Protein AF-A0A060C1G7-F1 (afdb_monomer_lite)

Structure (mmCIF, N/CA/C/O backbone):
data_AF-A0A060C1G7-F1
#
_entry.id   AF-A0A060C1G7-F1
#
loop_
_atom_site.group_PDB
_atom_site.id
_atom_site.type_symbol
_atom_site.label_atom_id
_atom_site.label_alt_id
_atom_site.label_comp_id
_atom_site.label_asym_id
_atom_site.label_entity_id
_atom_site.label_seq_id
_atom_site.pdbx_PDB_ins_code
_atom_site.Cartn_x
_atom_site.Cartn_y
_atom_site.Cartn_z
_atom_site.occupancy
_atom_site.B_iso_or_equiv
_atom_site.auth_seq_id
_atom_site.auth_comp_id
_atom_site.auth_asym_id
_atom_site.auth_atom_id
_atom_site.pdbx_PDB_model_num
ATOM 1 N N . MET A 1 1 ? 1.533 2.841 6.190 1.00 76.62 1 MET A N 1
ATOM 2 C CA . MET A 1 1 ? 0.742 1.804 6.894 1.00 76.62 1 MET A CA 1
ATOM 3 C C . MET A 1 1 ? -0.123 2.363 8.056 1.00 76.62 1 MET A C 1
ATOM 5 O O . MET A 1 1 ? -0.210 1.761 9.119 1.00 76.62 1 MET A O 1
ATOM 9 N N . HIS A 1 2 ? -0.808 3.507 7.895 1.00 93.19 2 HIS A N 1
ATOM 10 C CA . HIS A 1 2 ? -1.519 4.151 9.023 1.00 93.19 2 HIS A CA 1
ATOM 11 C C . HIS A 1 2 ? -2.882 3.528 9.370 1.00 93.19 2 HIS A C 1
ATOM 13 O O . HIS A 1 2 ? -3.289 3.560 10.529 1.00 93.19 2 HIS A O 1
ATOM 19 N N . LEU A 1 3 ? -3.572 2.930 8.392 1.00 95.75 3 LEU A N 1
ATOM 20 C CA . LEU A 1 3 ? -4.862 2.263 8.613 1.00 95.75 3 LEU A CA 1
ATOM 21 C C . LEU A 1 3 ? -4.712 1.059 9.552 1.00 95.75 3 LEU A C 1
ATOM 23 O O . LEU A 1 3 ? -5.434 0.944 10.542 1.00 95.75 3 LEU A O 1
ATOM 27 N N . TRP A 1 4 ? -3.725 0.198 9.283 1.00 96.00 4 TRP A N 1
ATOM 28 C CA . TRP A 1 4 ? -3.396 -0.921 10.164 1.00 96.00 4 TRP A CA 1
ATOM 29 C C . TRP A 1 4 ? -2.961 -0.448 11.550 1.00 96.00 4 TRP A C 1
ATOM 31 O O . TRP A 1 4 ? -3.453 -0.965 12.549 1.00 96.00 4 TRP A O 1
ATOM 41 N N . GLN A 1 5 ? -2.091 0.566 11.626 1.00 96.94 5 GLN A N 1
ATOM 42 C CA . GLN A 1 5 ? -1.641 1.124 12.904 1.00 96.94 5 GLN A CA 1
ATOM 43 C C . GLN A 1 5 ? -2.816 1.588 13.765 1.00 96.94 5 GLN A C 1
ATOM 45 O O . GLN A 1 5 ? -2.860 1.250 14.945 1.00 96.94 5 GLN A O 1
ATOM 50 N N . HIS A 1 6 ? -3.793 2.298 13.188 1.00 97.25 6 HIS A N 1
ATOM 51 C CA . HIS A 1 6 ? -4.982 2.718 13.926 1.00 97.25 6 HIS A CA 1
ATOM 52 C C . HIS A 1 6 ? -5.662 1.521 14.599 1.00 97.25 6 HIS A C 1
ATOM 54 O O . HIS A 1 6 ? -5.809 1.517 15.818 1.00 97.25 6 HIS A O 1
ATOM 60 N N . TYR A 1 7 ? -5.982 0.469 13.840 1.00 97.62 7 TYR A N 1
ATOM 61 C CA . TYR A 1 7 ? -6.552 -0.752 14.412 1.00 97.62 7 TYR A CA 1
ATOM 62 C C . TYR A 1 7 ? -5.619 -1.415 15.438 1.00 97.62 7 TYR A C 1
ATOM 64 O O . TYR A 1 7 ? -6.066 -1.844 16.500 1.00 97.62 7 TYR A O 1
ATOM 72 N N . ALA A 1 8 ? -4.316 -1.489 15.165 1.00 97.25 8 ALA A N 1
ATOM 73 C CA . ALA A 1 8 ? -3.357 -2.140 16.048 1.00 97.25 8 ALA A CA 1
ATOM 74 C C . ALA A 1 8 ? -3.311 -1.491 17.442 1.00 97.25 8 ALA A C 1
ATOM 76 O O . ALA A 1 8 ? -3.151 -2.221 18.426 1.00 97.25 8 ALA A O 1
ATOM 77 N N . TYR A 1 9 ? -3.499 -0.170 17.527 1.00 97.81 9 TYR A N 1
ATOM 78 C CA . TYR A 1 9 ? -3.525 0.580 18.784 1.00 97.81 9 TYR A CA 1
ATOM 79 C C . TYR A 1 9 ? -4.915 0.679 19.426 1.00 97.81 9 TYR A C 1
ATOM 81 O O . TYR A 1 9 ? -4.997 0.691 20.651 1.00 97.81 9 TYR A O 1
ATOM 89 N N . THR A 1 10 ? -6.001 0.736 18.647 1.00 98.12 10 THR A N 1
ATOM 90 C CA . THR A 1 10 ? -7.366 0.894 19.192 1.00 98.12 10 THR A CA 1
ATOM 91 C C . THR A 1 10 ? -8.096 -0.424 19.426 1.00 98.12 10 THR A C 1
ATOM 93 O O . THR A 1 10 ? -9.007 -0.475 20.247 1.00 98.12 10 THR A O 1
ATOM 96 N N . LYS A 1 11 ? -7.707 -1.485 18.710 1.00 97.88 11 LYS A N 1
ATOM 97 C CA . LYS A 1 11 ? -8.427 -2.767 18.615 1.00 97.88 11 LYS A CA 1
ATOM 98 C C . LYS A 1 11 ? -9.888 -2.613 18.169 1.00 97.88 11 LYS A C 1
ATOM 100 O O . LYS A 1 11 ? -10.738 -3.421 18.529 1.00 97.88 11 LYS A O 1
ATOM 105 N N . ASP A 1 12 ? -10.190 -1.579 17.381 1.00 98.38 12 ASP A N 1
ATOM 106 C CA . ASP A 1 12 ? -11.534 -1.355 16.846 1.00 98.38 12 ASP A CA 1
ATOM 107 C C . ASP A 1 12 ? -11.821 -2.279 15.647 1.00 98.38 12 ASP A C 1
ATOM 109 O O . ASP A 1 12 ? -11.497 -1.985 14.491 1.00 98.38 12 ASP A O 1
ATOM 113 N N . ASP A 1 13 ? -12.469 -3.410 15.928 1.00 98.31 13 ASP A N 1
ATOM 114 C CA . ASP A 1 13 ? -12.886 -4.390 14.921 1.00 98.31 13 ASP A CA 1
ATOM 115 C C . ASP A 1 13 ? -13.865 -3.824 13.883 1.00 98.31 13 ASP A C 1
ATOM 117 O O . ASP A 1 13 ? -13.889 -4.279 12.734 1.00 98.31 13 ASP A O 1
ATOM 121 N N . ALA A 1 14 ? -14.711 -2.863 14.268 1.00 98.50 14 ALA A N 1
ATOM 122 C CA . ALA A 1 14 ? -15.681 -2.275 13.354 1.00 98.50 14 ALA A CA 1
ATOM 123 C C . ALA A 1 14 ? -14.971 -1.381 12.333 1.00 98.50 14 ALA A C 1
ATOM 125 O O . ALA A 1 14 ? -15.261 -1.482 11.137 1.00 98.50 14 ALA A O 1
ATOM 126 N N . TYR A 1 15 ? -14.011 -0.573 12.786 1.00 98.31 15 TYR A N 1
ATOM 127 C CA . TYR A 1 15 ? -13.130 0.205 11.920 1.00 98.31 15 TYR A CA 1
ATOM 128 C C . TYR A 1 15 ? -12.324 -0.693 10.977 1.00 98.31 15 TYR A C 1
ATOM 130 O O . TYR A 1 15 ? -12.280 -0.431 9.770 1.00 98.31 15 TYR A O 1
ATOM 138 N N . LEU A 1 16 ? -11.737 -1.782 11.493 1.00 98.31 16 LEU A N 1
ATOM 139 C CA . LEU A 1 16 ? -10.978 -2.715 10.663 1.00 98.31 16 LEU A CA 1
ATOM 140 C C . LEU A 1 16 ? -11.841 -3.270 9.528 1.00 98.31 16 LEU A C 1
ATOM 142 O O . LEU A 1 16 ? -11.458 -3.180 8.364 1.00 98.31 16 LEU A O 1
ATOM 146 N N . LYS A 1 17 ? -13.020 -3.809 9.855 1.00 98.31 17 LYS A N 1
ATOM 147 C CA . LYS A 1 17 ? -13.889 -4.487 8.883 1.00 98.31 17 LYS A CA 1
ATOM 148 C C . LYS A 1 17 ? -14.514 -3.533 7.869 1.00 98.31 17 LYS A C 1
ATOM 150 O O . LYS A 1 17 ? -14.648 -3.897 6.706 1.00 98.31 17 LYS A O 1
ATOM 155 N N . LYS A 1 18 ? -14.942 -2.346 8.308 1.00 98.19 18 LYS A N 1
ATOM 156 C CA . LYS A 1 18 ? -15.713 -1.417 7.467 1.00 98.19 18 LYS A CA 1
ATOM 157 C C . LYS A 1 18 ? -14.843 -0.435 6.691 1.00 98.19 18 LYS A C 1
ATOM 159 O O . LYS A 1 18 ? -15.283 0.035 5.647 1.00 98.19 18 LYS A O 1
ATOM 164 N N . THR A 1 19 ? -13.643 -0.137 7.187 1.00 97.25 19 THR A N 1
ATOM 165 C CA . THR A 1 19 ? -12.820 0.957 6.659 1.00 97.25 19 THR A CA 1
ATOM 166 C C . THR A 1 19 ? -11.424 0.491 6.276 1.00 97.25 19 THR A C 1
ATOM 168 O O . THR A 1 19 ? -11.064 0.570 5.105 1.00 97.25 19 THR A O 1
ATOM 171 N N . ALA A 1 20 ? -10.624 -0.003 7.228 1.00 97.44 20 ALA A N 1
ATOM 172 C CA . ALA A 1 20 ? -9.209 -0.264 6.961 1.00 97.44 20 ALA A CA 1
ATOM 173 C C . ALA A 1 20 ? -8.992 -1.445 6.006 1.00 97.44 20 ALA A C 1
ATOM 175 O O . ALA A 1 20 ? -8.258 -1.311 5.031 1.00 97.44 20 ALA A O 1
ATOM 176 N N . PHE A 1 21 ? -9.633 -2.589 6.261 1.00 97.44 21 PHE A N 1
ATOM 177 C CA . PHE A 1 21 ? -9.408 -3.808 5.486 1.00 97.44 21 PHE A CA 1
ATOM 178 C C . PHE A 1 21 ? -9.811 -3.674 4.009 1.00 97.44 21 PHE A C 1
ATOM 180 O O . PHE A 1 21 ? -8.990 -4.033 3.169 1.00 97.44 21 PHE A O 1
ATOM 187 N N . PRO A 1 22 ? -10.987 -3.120 3.643 1.00 98.06 22 PRO A N 1
ATOM 188 C CA . PRO A 1 22 ? -11.334 -2.929 2.233 1.00 98.06 22 PRO A CA 1
ATOM 189 C C . PRO A 1 22 ? -10.316 -2.071 1.469 1.00 98.06 22 PRO A C 1
ATOM 191 O O . PRO A 1 22 ? -9.973 -2.393 0.334 1.00 98.06 22 PRO A O 1
ATOM 194 N N . VAL A 1 23 ? -9.797 -1.012 2.100 1.00 97.12 23 VAL A N 1
ATOM 195 C CA . VAL A 1 23 ? -8.812 -0.115 1.477 1.00 97.12 23 VAL A CA 1
ATOM 196 C C . VAL A 1 23 ? -7.452 -0.798 1.333 1.00 97.12 23 VAL A C 1
ATOM 198 O O . VAL A 1 23 ? -6.871 -0.757 0.252 1.00 97.12 23 VAL A O 1
ATOM 201 N N . MET A 1 24 ? -6.954 -1.456 2.386 1.00 97.06 24 MET A N 1
ATOM 202 C CA . MET A 1 24 ? -5.680 -2.189 2.323 1.00 97.06 24 MET A CA 1
ATOM 203 C C . MET A 1 24 ? -5.748 -3.322 1.298 1.00 97.06 24 MET A C 1
ATOM 205 O O . MET A 1 24 ? -4.858 -3.438 0.465 1.00 97.06 24 MET A O 1
ATOM 209 N N . LYS A 1 25 ? -6.854 -4.078 1.273 1.00 97.25 25 LYS A N 1
ATOM 210 C CA . LYS A 1 25 ? -7.090 -5.128 0.279 1.00 97.25 25 LYS A CA 1
ATOM 211 C C . LYS A 1 25 ? -7.019 -4.583 -1.150 1.00 97.25 25 LYS A C 1
ATOM 213 O O . LYS A 1 25 ? -6.322 -5.162 -1.973 1.00 97.25 25 LYS A O 1
ATOM 218 N N . SER A 1 26 ? -7.696 -3.470 -1.431 1.00 97.38 26 SER A N 1
ATOM 219 C CA . SER A 1 26 ? -7.662 -2.854 -2.762 1.00 97.38 26 SER A CA 1
ATOM 220 C C . SER A 1 26 ? -6.255 -2.382 -3.149 1.00 97.38 26 SER A C 1
ATOM 222 O O . SER A 1 26 ? -5.879 -2.497 -4.313 1.00 97.38 26 SER A O 1
ATOM 224 N N . ALA A 1 27 ? -5.458 -1.896 -2.191 1.00 96.56 27 ALA A N 1
ATOM 225 C CA . ALA A 1 27 ? -4.060 -1.548 -2.434 1.00 96.56 27 ALA A CA 1
ATOM 226 C C . ALA A 1 27 ? -3.205 -2.790 -2.748 1.00 96.56 27 ALA A C 1
ATOM 228 O O . ALA A 1 27 ? -2.403 -2.743 -3.677 1.00 96.56 27 ALA A O 1
ATOM 229 N N . CYS A 1 28 ? -3.399 -3.905 -2.031 1.00 96.56 28 CYS A N 1
ATOM 230 C CA . CYS A 1 28 ? -2.737 -5.174 -2.348 1.00 96.56 28 CYS A CA 1
ATOM 231 C C . CYS A 1 28 ? -3.112 -5.667 -3.753 1.00 96.56 28 CYS A C 1
ATOM 233 O O . CYS A 1 28 ? -2.231 -6.050 -4.513 1.00 96.56 28 CYS A O 1
ATOM 235 N N . GLU A 1 29 ? -4.402 -5.643 -4.106 1.00 97.62 29 GLU A N 1
ATOM 236 C CA . GLU A 1 29 ? -4.891 -6.057 -5.431 1.00 97.62 29 GLU A CA 1
ATOM 237 C C . GLU A 1 29 ? -4.246 -5.221 -6.547 1.00 97.62 29 GLU A C 1
ATOM 239 O O . GLU A 1 29 ? -3.697 -5.785 -7.489 1.00 97.62 29 GLU A O 1
ATOM 244 N N . PHE A 1 30 ? -4.194 -3.893 -6.388 1.00 96.69 30 PHE A N 1
ATOM 245 C CA . PHE A 1 30 ? -3.496 -3.009 -7.326 1.00 96.69 30 PHE A CA 1
ATOM 246 C C . PHE A 1 30 ? -2.020 -3.390 -7.510 1.00 96.69 30 PHE A C 1
ATOM 248 O O . PHE A 1 30 ? -1.515 -3.406 -8.633 1.00 96.69 30 PHE A O 1
ATOM 255 N N . TRP A 1 31 ? -1.313 -3.699 -6.419 1.00 96.50 31 TRP A N 1
ATOM 256 C CA . TRP A 1 31 ? 0.092 -4.084 -6.513 1.00 96.50 31 TRP A CA 1
ATOM 257 C C . TRP A 1 31 ? 0.280 -5.461 -7.134 1.00 96.50 31 TRP A C 1
ATOM 259 O O . TRP A 1 31 ? 1.200 -5.616 -7.928 1.00 96.50 31 TRP A O 1
ATOM 269 N N . PHE A 1 32 ? -0.585 -6.437 -6.860 1.00 96.00 32 PHE A N 1
ATOM 270 C CA . PHE A 1 32 ? -0.520 -7.729 -7.546 1.00 96.00 32 PHE A CA 1
ATOM 271 C C . PHE A 1 32 ? -0.694 -7.597 -9.062 1.00 96.00 32 PHE A C 1
ATOM 273 O O . PHE A 1 32 ? 0.005 -8.288 -9.797 1.00 96.00 32 PHE A O 1
ATOM 280 N N . ASP A 1 33 ? -1.544 -6.678 -9.524 1.00 96.69 33 ASP A N 1
ATOM 281 C CA . ASP A 1 33 ? -1.713 -6.401 -10.955 1.00 96.69 33 ASP A CA 1
ATOM 282 C C . ASP A 1 33 ? -0.503 -5.670 -11.571 1.00 96.69 33 ASP A C 1
ATOM 284 O O . ASP A 1 33 ? -0.280 -5.737 -12.782 1.00 96.69 33 ASP A O 1
ATOM 288 N N . ARG A 1 34 ? 0.278 -4.948 -10.755 1.00 96.06 34 ARG A N 1
ATOM 289 C CA . ARG A 1 34 ? 1.411 -4.124 -11.206 1.00 96.06 34 ARG A CA 1
ATOM 290 C C . ARG A 1 34 ? 2.768 -4.822 -11.106 1.00 96.06 34 ARG A C 1
ATOM 292 O O . ARG A 1 34 ? 3.646 -4.534 -11.918 1.00 96.06 34 ARG A O 1
ATOM 299 N N . LEU A 1 35 ? 2.977 -5.657 -10.092 1.00 96.94 35 LEU A N 1
ATOM 300 C CA . LEU A 1 35 ? 4.249 -6.332 -9.841 1.00 96.94 35 LEU A CA 1
ATOM 301 C C . LEU A 1 35 ? 4.634 -7.216 -11.033 1.00 96.94 35 LEU A C 1
ATOM 303 O O . LEU A 1 35 ? 3.787 -7.859 -11.650 1.00 96.94 35 LEU A O 1
ATOM 307 N N . LYS A 1 36 ? 5.933 -7.283 -11.330 1.00 96.38 36 LYS A N 1
ATOM 308 C CA . LYS A 1 36 ? 6.478 -8.195 -12.345 1.00 96.38 36 LYS A CA 1
ATOM 309 C C . LYS A 1 36 ? 7.490 -9.149 -11.735 1.00 96.38 36 LYS A C 1
ATOM 311 O O . LYS A 1 36 ? 8.106 -8.826 -10.726 1.00 96.38 36 LYS A O 1
ATOM 316 N N . GLU A 1 37 ? 7.697 -10.294 -12.368 1.00 97.00 37 GLU A N 1
ATOM 317 C CA . GLU A 1 37 ? 8.768 -11.212 -11.986 1.00 97.00 37 GLU A CA 1
ATOM 318 C C . GLU A 1 37 ? 10.126 -10.724 -12.509 1.00 97.00 37 GLU A C 1
ATOM 320 O O . GLU A 1 37 ? 10.245 -10.243 -13.640 1.00 97.00 37 GLU A O 1
ATOM 325 N N . ASP A 1 38 ? 11.157 -10.844 -11.675 1.00 94.38 38 ASP A N 1
ATOM 326 C CA . ASP A 1 38 ? 12.548 -10.685 -12.081 1.00 94.38 38 ASP A CA 1
ATOM 327 C C . ASP A 1 38 ? 13.128 -11.990 -12.659 1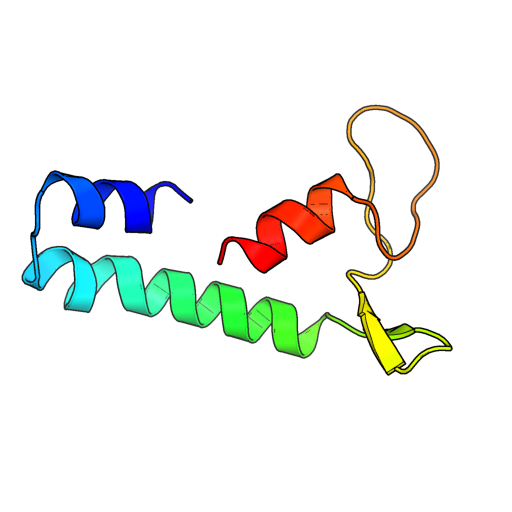.00 94.38 38 ASP A C 1
ATOM 329 O O . ASP A 1 38 ? 12.459 -13.017 -12.771 1.00 94.38 38 ASP A O 1
ATOM 333 N N . LYS A 1 39 ? 14.412 -11.960 -13.029 1.00 94.12 39 LYS A N 1
ATOM 334 C CA . LYS A 1 39 ? 15.122 -13.119 -13.596 1.00 94.12 39 LYS A CA 1
ATOM 335 C C . LYS A 1 39 ? 15.195 -14.336 -12.659 1.00 94.12 39 LYS A C 1
ATOM 337 O O . LYS A 1 39 ? 15.466 -15.435 -13.134 1.00 94.12 39 LYS A O 1
ATOM 342 N N . ASP A 1 40 ? 15.009 -14.130 -11.358 1.00 94.88 40 ASP A N 1
ATOM 343 C CA . ASP A 1 40 ? 15.067 -15.157 -10.320 1.00 94.88 40 ASP A CA 1
ATOM 344 C C . ASP A 1 40 ? 13.646 -15.565 -9.855 1.00 94.88 40 ASP A C 1
ATOM 346 O O . ASP A 1 40 ? 13.505 -16.369 -8.933 1.00 94.88 40 ASP A O 1
ATOM 350 N N . GLY A 1 41 ? 12.590 -15.046 -10.503 1.00 94.00 41 GLY A N 1
ATOM 351 C CA . GLY A 1 41 ? 11.184 -15.336 -10.202 1.00 94.00 41 GLY A CA 1
ATOM 352 C C . GLY A 1 41 ? 10.618 -14.554 -9.012 1.00 94.00 41 GLY A C 1
ATOM 353 O O . GLY A 1 41 ? 9.557 -14.900 -8.494 1.00 94.00 41 GLY A O 1
ATOM 354 N N . LYS A 1 42 ? 11.311 -13.515 -8.531 1.00 94.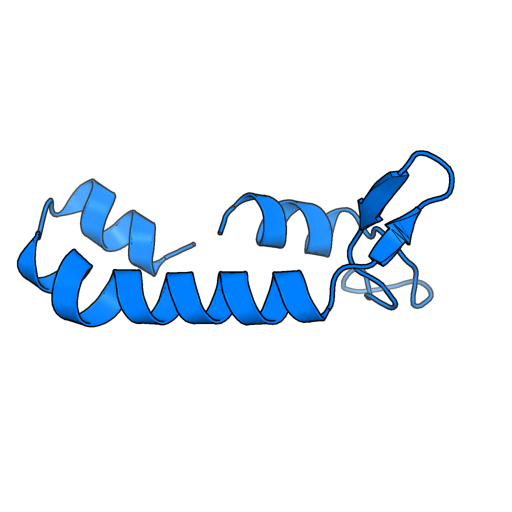56 42 LYS A N 1
ATOM 355 C CA . LYS A 1 42 ? 10.826 -12.667 -7.438 1.00 94.56 42 LYS A CA 1
ATOM 356 C C . LYS A 1 42 ? 9.924 -11.563 -7.984 1.00 94.56 42 LYS A C 1
ATOM 358 O O . LYS A 1 42 ? 10.266 -10.913 -8.966 1.00 94.56 42 LYS A O 1
ATOM 363 N N . LEU A 1 43 ? 8.815 -11.287 -7.297 1.00 96.56 43 LEU A N 1
ATOM 364 C CA . LEU A 1 43 ? 7.976 -10.130 -7.605 1.00 96.56 43 LEU A CA 1
ATOM 365 C C . LEU A 1 43 ? 8.682 -8.822 -7.225 1.00 96.56 43 LEU A C 1
ATOM 367 O O . LEU A 1 43 ? 9.105 -8.635 -6.078 1.00 96.56 43 LEU A O 1
ATOM 371 N N . ILE A 1 44 ? 8.798 -7.916 -8.193 1.00 96.69 44 ILE A N 1
ATOM 372 C CA . ILE A 1 44 ? 9.403 -6.600 -8.032 1.00 96.69 44 ILE A CA 1
ATOM 373 C C . ILE A 1 44 ? 8.516 -5.478 -8.570 1.00 96.69 44 ILE A C 1
ATOM 375 O O . ILE A 1 44 ? 7.819 -5.643 -9.571 1.00 96.69 44 ILE A O 1
ATOM 379 N N . ALA A 1 45 ? 8.558 -4.330 -7.890 1.00 96.31 45 ALA A N 1
ATOM 380 C CA . ALA A 1 45 ? 7.883 -3.108 -8.319 1.00 96.31 45 ALA A CA 1
ATOM 381 C C . ALA A 1 45 ? 8.567 -2.558 -9.580 1.00 96.31 45 ALA A C 1
ATOM 383 O O . ALA A 1 45 ? 9.759 -2.256 -9.511 1.00 96.31 45 ALA A O 1
ATOM 384 N N . PRO A 1 46 ? 7.887 -2.485 -10.734 1.00 95.38 46 PRO A N 1
ATOM 385 C CA . PRO A 1 46 ? 8.530 -2.061 -11.969 1.00 95.38 46 PRO A CA 1
ATOM 386 C C . PRO A 1 46 ? 8.479 -0.550 -12.151 1.00 95.38 46 PRO A C 1
ATOM 388 O O . PRO A 1 46 ? 7.469 0.050 -11.813 1.00 95.38 46 PRO A O 1
ATOM 391 N N . ASP A 1 47 ? 9.488 0.037 -12.794 1.00 93.31 47 ASP A N 1
ATOM 392 C CA . ASP A 1 47 ? 9.479 1.458 -13.186 1.00 93.31 47 ASP A CA 1
ATOM 393 C C . ASP A 1 47 ? 9.100 2.392 -12.019 1.00 93.31 47 ASP A C 1
ATOM 395 O O . ASP A 1 47 ? 8.129 3.148 -12.072 1.00 93.31 47 ASP A O 1
ATOM 399 N N . GLU A 1 48 ? 9.828 2.262 -10.912 1.00 93.38 48 GLU A N 1
ATOM 400 C CA . GLU A 1 48 ? 9.650 3.070 -9.710 1.00 93.38 48 GLU A CA 1
ATOM 401 C C . GLU A 1 48 ? 10.803 4.063 -9.568 1.00 93.38 48 GLU A C 1
ATOM 403 O O . GLU A 1 48 ? 11.901 3.865 -10.087 1.00 93.38 48 GLU A O 1
ATOM 408 N N . TRP A 1 49 ? 10.571 5.136 -8.821 1.00 93.00 49 TRP A N 1
ATOM 409 C CA . TRP A 1 49 ? 11.590 6.139 -8.543 1.00 93.00 49 TRP A CA 1
ATOM 410 C C . TRP A 1 49 ? 11.913 6.161 -7.058 1.00 93.00 49 TRP A C 1
ATOM 412 O O . TRP A 1 49 ? 11.005 6.162 -6.228 1.00 93.00 49 TRP A O 1
ATOM 422 N N . SER A 1 50 ? 13.202 6.190 -6.717 1.00 89.62 50 SER A N 1
ATOM 423 C CA . SER A 1 50 ? 13.639 6.433 -5.343 1.00 89.62 50 SER A CA 1
ATOM 424 C C . SER A 1 50 ? 13.636 7.938 -5.093 1.00 89.62 50 SER A C 1
ATOM 426 O O . SER A 1 50 ? 14.482 8.636 -5.658 1.00 89.62 50 SER A O 1
ATOM 428 N N . PRO A 1 51 ? 12.752 8.471 -4.234 1.00 85.25 51 PRO A N 1
ATOM 429 C CA . PRO A 1 51 ? 12.837 9.878 -3.881 1.00 85.25 51 PRO A CA 1
ATOM 430 C C . PRO A 1 51 ? 14.206 10.161 -3.234 1.00 85.25 51 PRO A C 1
ATOM 432 O O . PRO A 1 51 ? 14.659 9.392 -2.388 1.00 85.25 51 PRO A O 1
ATOM 435 N N . GLU A 1 52 ? 14.941 11.212 -3.595 1.00 78.62 52 GLU A N 1
ATOM 436 C CA . GLU A 1 52 ? 14.616 12.332 -4.500 1.00 78.62 52 GLU A CA 1
ATOM 437 C C . GLU A 1 52 ? 15.554 12.421 -5.722 1.00 78.62 52 GLU A C 1
ATOM 439 O O . GLU A 1 52 ? 15.707 13.483 -6.328 1.00 78.62 52 GLU A O 1
ATOM 444 N N . HIS A 1 53 ? 16.232 11.332 -6.086 1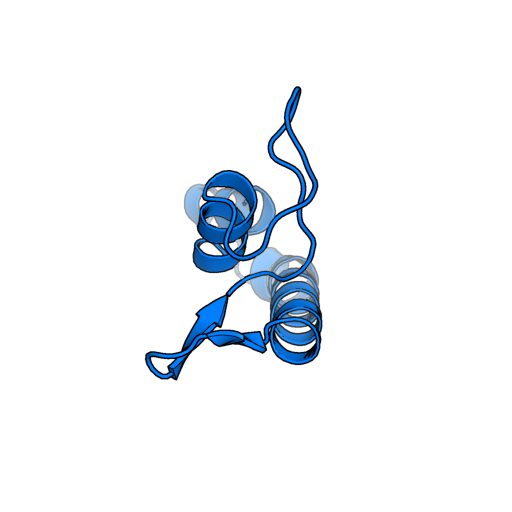.00 80.00 53 HIS A N 1
ATOM 445 C CA . HIS A 1 53 ? 17.214 11.351 -7.166 1.00 80.00 53 HIS A CA 1
ATOM 446 C C . HIS A 1 53 ? 17.409 9.979 -7.809 1.00 80.00 53 HIS A C 1
ATOM 448 O O . HIS A 1 53 ? 17.207 8.941 -7.189 1.00 80.00 53 HIS A O 1
ATOM 454 N N . GLY A 1 54 ? 17.914 9.994 -9.041 1.00 82.12 54 GLY A N 1
ATOM 455 C CA . GLY A 1 54 ? 18.236 8.787 -9.795 1.00 82.12 54 GLY A CA 1
ATOM 456 C C . GLY A 1 54 ? 17.234 8.490 -10.909 1.00 82.12 54 GLY A C 1
ATOM 457 O O . GLY A 1 54 ? 16.254 9.225 -11.077 1.00 82.12 54 GLY A O 1
ATOM 458 N N . PRO A 1 55 ? 17.535 7.470 -11.725 1.00 87.69 55 PRO A N 1
ATOM 459 C CA . PRO A 1 55 ? 16.655 7.024 -12.792 1.00 87.69 55 PRO A CA 1
ATOM 460 C C . PRO A 1 55 ? 15.420 6.305 -12.235 1.00 87.69 55 PRO A C 1
ATOM 462 O O . PRO A 1 55 ? 15.322 6.013 -11.044 1.00 87.69 55 PRO A O 1
ATOM 465 N N . TRP A 1 56 ? 14.468 6.037 -13.122 1.00 90.88 56 TRP A N 1
ATOM 466 C CA . TRP A 1 56 ? 13.389 5.097 -12.852 1.00 90.88 56 TRP A CA 1
ATOM 467 C C . TRP A 1 56 ? 13.932 3.683 -13.033 1.00 90.88 56 TRP A C 1
ATOM 469 O O . TRP A 1 56 ? 14.589 3.394 -14.037 1.00 90.88 56 TRP A O 1
ATOM 479 N N . GLU A 1 57 ? 13.718 2.832 -12.040 1.00 93.00 57 GLU A N 1
ATOM 480 C CA . GLU A 1 57 ? 14.318 1.506 -11.964 1.00 93.00 57 GLU A CA 1
ATOM 481 C C . GLU A 1 57 ? 13.305 0.486 -11.452 1.00 93.00 57 GLU A C 1
ATOM 483 O O . GLU A 1 57 ? 12.339 0.803 -10.756 1.00 93.00 57 GLU A O 1
ATOM 488 N N . ASP A 1 58 ? 13.546 -0.777 -11.776 1.00 93.44 58 ASP A N 1
ATOM 489 C CA . ASP A 1 58 ? 12.773 -1.862 -11.199 1.00 93.44 58 ASP A CA 1
ATOM 490 C C . ASP A 1 58 ? 13.326 -2.246 -9.824 1.00 93.44 58 ASP A C 1
ATOM 492 O O . ASP A 1 58 ? 14.534 -2.280 -9.593 1.00 93.44 58 ASP A O 1
ATOM 496 N N . GLY A 1 59 ? 12.434 -2.611 -8.911 1.00 92.00 59 GLY A N 1
ATOM 497 C CA . GLY A 1 59 ? 12.797 -3.167 -7.616 1.00 92.00 59 GLY A CA 1
ATOM 498 C C . GLY A 1 59 ? 13.421 -2.163 -6.649 1.00 92.00 59 GLY A C 1
ATOM 499 O O . GLY A 1 59 ? 14.114 -2.585 -5.722 1.00 92.00 59 GLY A O 1
ATOM 500 N N . VAL A 1 60 ? 13.154 -0.864 -6.824 1.00 94.06 60 VAL A N 1
ATOM 501 C CA . VAL A 1 60 ? 13.610 0.195 -5.912 1.00 94.06 60 VAL A CA 1
ATOM 502 C C . VAL A 1 60 ? 13.222 -0.134 -4.468 1.00 94.06 60 VAL A C 1
ATOM 504 O O . VAL A 1 60 ? 12.053 -0.371 -4.161 1.00 94.06 60 VAL A O 1
ATOM 507 N N . ALA A 1 61 ? 14.205 -0.110 -3.561 1.00 93.00 61 ALA A N 1
ATOM 508 C CA . ALA A 1 61 ? 14.032 -0.527 -2.168 1.00 93.00 61 ALA A CA 1
ATOM 509 C C . ALA A 1 61 ? 12.897 0.219 -1.446 1.00 93.00 61 ALA A C 1
ATOM 511 O O . ALA A 1 61 ? 12.138 -0.404 -0.709 1.00 93.00 61 ALA A O 1
ATOM 512 N N . TYR A 1 62 ? 12.753 1.522 -1.704 1.00 92.56 62 TYR A N 1
ATOM 513 C CA . TYR A 1 62 ? 11.671 2.342 -1.162 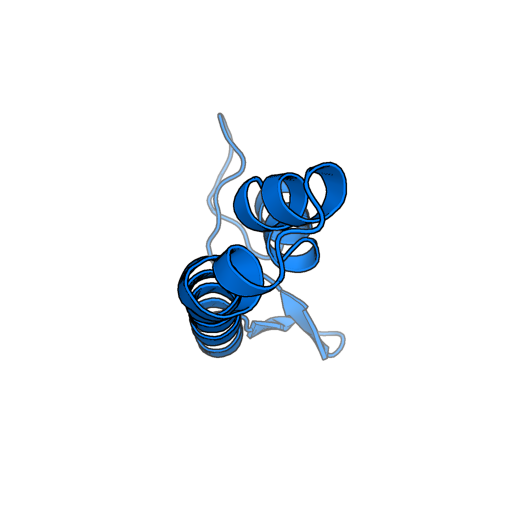1.00 92.56 62 TYR A CA 1
ATOM 514 C C . TYR A 1 62 ? 10.284 1.776 -1.504 1.00 92.56 62 TYR A C 1
ATOM 516 O O . TYR A 1 62 ? 9.495 1.491 -0.603 1.00 92.56 62 TYR A O 1
ATOM 524 N N . ALA A 1 63 ? 10.006 1.547 -2.792 1.00 93.75 63 ALA A N 1
ATOM 525 C CA . ALA A 1 63 ? 8.733 0.982 -3.230 1.00 93.75 63 ALA A CA 1
ATOM 526 C C . ALA A 1 63 ? 8.536 -0.435 -2.670 1.00 93.75 63 ALA A C 1
ATOM 528 O O . ALA A 1 63 ? 7.477 -0.756 -2.139 1.00 93.75 63 ALA A O 1
ATOM 529 N N . GLN A 1 64 ? 9.585 -1.259 -2.699 1.00 95.56 64 GLN A N 1
ATOM 530 C CA . GLN A 1 64 ? 9.525 -2.641 -2.223 1.00 95.56 64 GLN A CA 1
ATOM 531 C C . GLN A 1 64 ? 9.177 -2.753 -0.738 1.00 95.56 64 GLN A C 1
ATOM 533 O O . GLN A 1 64 ? 8.386 -3.613 -0.357 1.00 9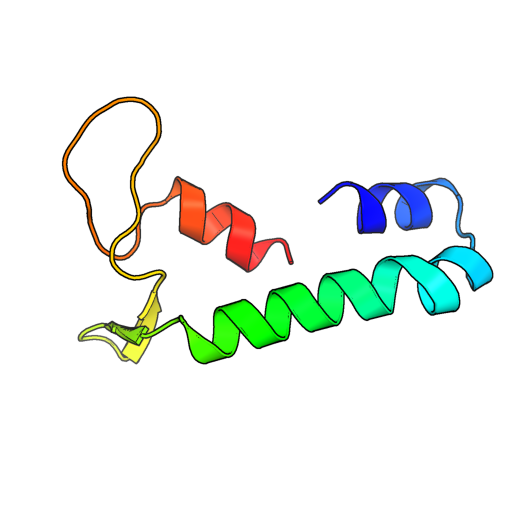5.56 64 GLN A O 1
ATOM 538 N N . GLN A 1 65 ? 9.741 -1.885 0.104 1.00 94.75 65 GLN A N 1
ATOM 539 C CA . GLN A 1 65 ? 9.432 -1.860 1.532 1.00 94.75 65 GLN A CA 1
ATOM 540 C C . GLN A 1 65 ? 7.971 -1.482 1.784 1.00 94.75 65 GLN A C 1
ATOM 542 O O . GLN A 1 65 ? 7.312 -2.122 2.596 1.00 94.75 65 GLN A O 1
ATOM 547 N N . LEU A 1 66 ? 7.447 -0.493 1.055 1.00 93.50 66 LEU A N 1
ATOM 548 C CA . LEU A 1 66 ? 6.054 -0.069 1.196 1.00 93.50 66 LEU A CA 1
ATOM 549 C C . LEU A 1 66 ? 5.067 -1.149 0.754 1.00 93.50 66 LEU A C 1
ATOM 551 O O . LEU A 1 66 ? 4.048 -1.337 1.410 1.00 93.50 66 LEU A O 1
ATOM 555 N N . ILE A 1 67 ? 5.370 -1.854 -0.335 1.00 94.44 67 ILE A N 1
ATOM 556 C CA . ILE A 1 67 ? 4.529 -2.941 -0.848 1.00 94.44 67 ILE A CA 1
ATOM 557 C C . ILE A 1 67 ? 4.541 -4.127 0.113 1.00 94.44 67 ILE A C 1
ATOM 559 O O . ILE A 1 67 ? 3.493 -4.700 0.384 1.00 94.44 67 ILE A O 1
ATOM 563 N N . TRP A 1 68 ? 5.710 -4.473 0.656 1.00 93.56 68 TRP A N 1
ATOM 564 C CA . TRP A 1 68 ? 5.851 -5.552 1.635 1.00 93.56 68 TRP A CA 1
ATOM 565 C C . TRP A 1 68 ? 5.085 -5.289 2.941 1.00 93.56 68 TRP A C 1
ATOM 567 O O . TRP A 1 68 ? 4.707 -6.221 3.645 1.00 93.56 68 TRP A O 1
ATOM 577 N N . GLU A 1 69 ? 4.882 -4.018 3.280 1.00 92.75 69 GLU A N 1
ATOM 578 C CA . GLU A 1 69 ? 4.163 -3.578 4.473 1.00 92.75 69 GLU A CA 1
ATOM 579 C C . GLU A 1 69 ? 2.628 -3.558 4.336 1.00 92.75 69 GLU A C 1
ATOM 581 O O . GLU A 1 69 ? 1.944 -3.348 5.343 1.00 92.75 69 GLU A O 1
ATOM 586 N N . LEU A 1 70 ? 2.079 -3.720 3.128 1.00 88.00 70 LEU A N 1
ATOM 587 C CA . LEU A 1 70 ? 0.628 -3.759 2.892 1.00 88.00 70 LEU A CA 1
ATOM 588 C C . LEU A 1 70 ? 0.004 -5.080 3.354 1.00 88.00 70 LEU A C 1
ATOM 590 O O . LEU A 1 70 ? -1.063 -4.994 4.007 1.00 88.00 70 LEU A O 1
#

Organism: NCBI:txid1147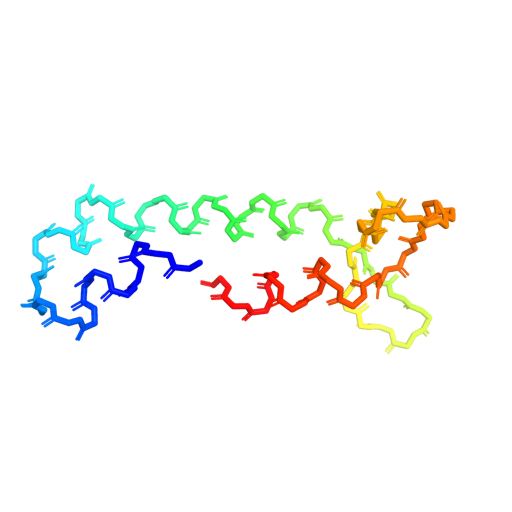08

pLDDT: mean 94.43, std 4.6, range [76.62, 98.5]

InterPro domains:
  IPR008928 Six-hairpin glycosidase superfamily [SSF48208] (1-69)
  IPR012341 Six-hairpin glycosidase-like superfamily [G3DSA:1.50.10.10] (1-70)
  IPR054363 Glycosyl hydrolase family 95, catalytic domain [PF22124] (2-70)

Secondary structure (DSSP, 8-state):
-HHHHHHHHH--HHHIIIIIHHHHHHHHHHHHHH-EE-TTS-EE--SEE-TTSS-EETT-HHHHHHHHT-

Radius of gyration: 14.74 Å; chains: 1; bounding box: 34×28×33 Å

Sequence (70 aa):
MHLWQHYAYTKDDAYLKKTAFPVMKSACEFWFDRLKEDKDGKLIAPDEWSPEHGPWEDGVAYAQQLIWEL

Foldseek 3Di:
DVQVVVCVVPVPPVSVVPPSVVVVVVVLVVQVVQWDQDPVGDTWRAQPDDPPDDGRGIRPVVVVVVSVVD